Protein AF-A0A379TKR4-F1 (afdb_monomer_lite)

Sequence (85 aa):
MKALTARQQEVFDLIRDHISQTGMPPTRAEIAQRLGFRSPNAAEEHLKALARKGVLEIVSGASRGIRLLQEEEDGLPLVGRGRGG

Foldseek 3Di:
DLDDDPLLVLLVVQQVVCCVVPVFGDFLVVSCVVVVNPDSVVSVVSLVVCVVSVQWHADPPDRRRIGGPPPPPDDDDDPDPDDDD

Radius of gyration: 13.29 Å; chains: 1; bounding box: 34×22×43 Å

Structure (mmCIF, N/CA/C/O backbone):
data_AF-A0A379TKR4-F1
#
_entry.id   AF-A0A379TKR4-F1
#
loop_
_atom_site.group_PDB
_atom_site.id
_atom_site.type_symbol
_atom_site.label_atom_id
_atom_site.label_alt_id
_atom_site.label_comp_id
_atom_site.label_asym_id
_atom_site.label_entity_id
_atom_site.label_seq_id
_atom_site.pdbx_PDB_ins_code
_atom_site.Cartn_x
_atom_s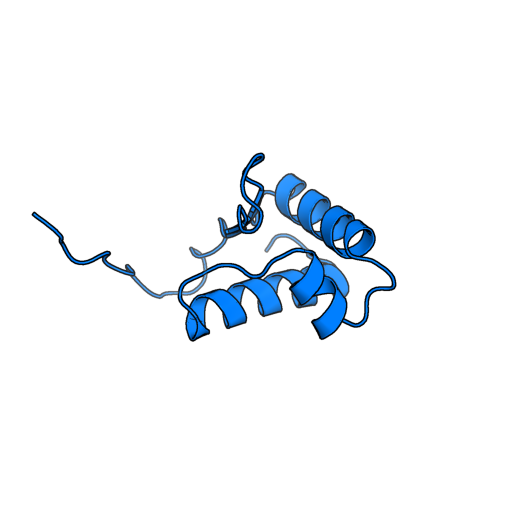ite.Cartn_y
_atom_site.Cartn_z
_atom_site.occupancy
_atom_site.B_iso_or_equiv
_atom_site.auth_seq_id
_atom_site.auth_comp_id
_atom_site.auth_asym_id
_atom_site.auth_atom_id
_atom_site.pdbx_PDB_model_num
ATOM 1 N N . MET A 1 1 ? -16.872 5.941 -11.975 1.00 48.28 1 MET A N 1
ATOM 2 C CA . MET A 1 1 ? -15.714 5.018 -12.084 1.00 48.28 1 MET A CA 1
ATOM 3 C C . MET A 1 1 ? -14.436 5.761 -12.472 1.00 48.28 1 MET A C 1
ATOM 5 O O . MET A 1 1 ? -14.218 6.052 -13.644 1.00 48.28 1 MET A O 1
ATOM 9 N N . LYS A 1 2 ? -13.576 6.101 -11.503 1.00 56.19 2 LYS A N 1
ATOM 10 C CA . LYS A 1 2 ? -12.224 6.599 -11.811 1.00 56.19 2 LYS A CA 1
ATOM 11 C C . LYS A 1 2 ? -11.448 5.475 -12.494 1.00 56.19 2 LYS A C 1
ATOM 13 O O . LYS A 1 2 ? -11.231 4.435 -11.885 1.00 56.19 2 LYS A O 1
ATOM 18 N N . ALA A 1 3 ? -11.048 5.674 -13.748 1.00 73.06 3 ALA A N 1
ATOM 19 C CA . ALA A 1 3 ? -10.292 4.681 -14.504 1.00 73.06 3 ALA A CA 1
ATOM 20 C C . ALA A 1 3 ? -8.913 4.469 -13.855 1.00 73.06 3 ALA A C 1
ATOM 22 O O . ALA A 1 3 ? -7.977 5.255 -14.052 1.00 73.06 3 ALA A O 1
ATOM 23 N N . LEU A 1 4 ? -8.795 3.444 -13.014 1.00 82.38 4 LEU A N 1
ATOM 24 C CA . LEU A 1 4 ? -7.518 2.936 -12.531 1.00 82.38 4 LEU A CA 1
ATOM 25 C C . LEU A 1 4 ? -6.891 2.093 -13.640 1.00 82.38 4 LEU A C 1
ATOM 27 O O . LEU A 1 4 ? -7.585 1.382 -14.362 1.00 82.38 4 LEU A O 1
ATOM 31 N N . THR A 1 5 ? -5.573 2.188 -13.809 1.00 87.81 5 THR A N 1
ATOM 32 C CA . THR A 1 5 ? -4.875 1.233 -14.678 1.00 87.81 5 THR A CA 1
ATOM 33 C C . THR A 1 5 ? -4.908 -0.151 -14.034 1.00 87.81 5 THR A C 1
ATOM 35 O O . THR A 1 5 ? -5.033 -0.245 -12.814 1.00 87.81 5 THR A O 1
ATOM 38 N N . ALA A 1 6 ? -4.732 -1.223 -14.814 1.00 87.50 6 ALA A N 1
ATOM 39 C CA . ALA A 1 6 ? -4.705 -2.590 -14.279 1.00 87.50 6 ALA A CA 1
ATOM 40 C C . ALA A 1 6 ? -3.772 -2.709 -13.059 1.00 87.50 6 ALA A C 1
ATOM 42 O O . ALA A 1 6 ? -4.170 -3.194 -12.006 1.00 87.50 6 ALA A O 1
ATOM 43 N N . ARG A 1 7 ? -2.573 -2.118 -13.151 1.00 87.69 7 ARG A N 1
ATOM 44 C CA . ARG A 1 7 ? -1.598 -2.143 -12.057 1.00 87.69 7 ARG A CA 1
ATOM 45 C C . ARG A 1 7 ? -2.017 -1.333 -10.829 1.00 87.69 7 ARG A C 1
ATOM 47 O O . ARG A 1 7 ? -1.731 -1.719 -9.703 1.00 87.69 7 ARG A O 1
ATOM 54 N N . GLN A 1 8 ? -2.678 -0.196 -11.037 1.00 88.56 8 GLN A N 1
ATOM 55 C CA . GLN A 1 8 ? -3.235 0.613 -9.950 1.00 88.56 8 GLN A CA 1
ATOM 56 C C . GLN A 1 8 ? -4.387 -0.113 -9.252 1.00 88.56 8 GLN A C 1
ATOM 58 O O . GLN A 1 8 ? -4.497 -0.037 -8.032 1.00 88.56 8 GLN A O 1
ATOM 63 N N . GLN A 1 9 ? -5.210 -0.828 -10.021 1.00 88.75 9 GLN A N 1
ATOM 64 C CA . GLN A 1 9 ? -6.295 -1.641 -9.495 1.00 88.75 9 GLN A CA 1
ATOM 65 C C . GLN A 1 9 ? -5.760 -2.799 -8.649 1.00 88.75 9 GLN A C 1
ATOM 67 O O . GLN A 1 9 ? -6.272 -3.001 -7.558 1.00 88.75 9 GLN A O 1
ATOM 72 N N . GLU A 1 10 ? -4.699 -3.489 -9.086 1.00 91.19 10 GLU A N 1
ATOM 73 C CA . GLU A 1 10 ? -4.040 -4.533 -8.282 1.00 91.19 10 GLU A CA 1
ATOM 74 C C . GLU A 1 10 ? -3.530 -3.994 -6.935 1.00 91.19 10 GLU A C 1
ATOM 76 O O . GLU A 1 10 ? -3.730 -4.618 -5.897 1.00 91.19 10 GLU A O 1
ATOM 81 N N . VAL A 1 11 ? -2.895 -2.814 -6.932 1.00 90.88 11 VAL A N 1
ATOM 82 C CA . VAL A 1 11 ? -2.436 -2.161 -5.692 1.00 90.88 11 VAL A CA 1
ATOM 83 C C . VAL A 1 11 ? -3.615 -1.833 -4.779 1.00 90.88 11 VAL A C 1
ATOM 85 O O . VAL A 1 11 ? -3.557 -2.110 -3.585 1.00 90.88 11 VAL A O 1
ATOM 88 N N . PHE A 1 12 ? -4.676 -1.246 -5.332 1.00 89.44 12 PHE A N 1
ATOM 89 C CA . PHE A 1 12 ? -5.871 -0.881 -4.577 1.00 89.44 12 PHE A CA 1
ATOM 90 C C . PHE A 1 12 ? -6.571 -2.107 -3.980 1.00 89.44 12 PHE A C 1
ATOM 92 O O . PHE A 1 12 ? -6.901 -2.112 -2.796 1.00 89.44 12 PHE A O 1
ATOM 99 N N . ASP A 1 13 ? -6.752 -3.151 -4.787 1.00 89.94 13 ASP A N 1
ATOM 100 C CA . ASP A 1 13 ? -7.395 -4.395 -4.378 1.00 89.94 13 ASP A CA 1
ATOM 101 C C . ASP A 1 13 ? -6.610 -5.086 -3.263 1.00 89.94 13 ASP A C 1
ATOM 103 O O . ASP A 1 13 ? -7.182 -5.449 -2.241 1.00 89.94 13 ASP A O 1
ATOM 107 N N . LEU A 1 14 ? -5.282 -5.135 -3.391 1.00 91.25 14 LEU A N 1
ATOM 108 C CA . LEU A 1 14 ? -4.410 -5.684 -2.362 1.00 91.25 14 LEU A CA 1
ATOM 109 C C . LEU A 1 14 ? -4.512 -4.925 -1.033 1.00 91.25 14 LEU A C 1
ATOM 111 O O . LEU A 1 14 ? -4.516 -5.541 0.030 1.00 91.25 14 LEU A O 1
ATOM 115 N N . ILE A 1 15 ? -4.578 -3.591 -1.070 1.00 89.56 15 ILE A N 1
ATOM 116 C CA . ILE A 1 15 ? -4.738 -2.781 0.146 1.00 89.56 15 ILE A CA 1
ATOM 117 C C . ILE A 1 15 ? -6.083 -3.088 0.801 1.00 89.56 15 ILE A C 1
ATOM 119 O O . ILE A 1 15 ? -6.128 -3.314 2.008 1.00 89.56 15 ILE A O 1
ATOM 123 N N . ARG A 1 16 ? -7.157 -3.135 0.008 1.00 88.00 16 ARG A N 1
ATOM 124 C CA . ARG A 1 16 ? -8.511 -3.452 0.473 1.00 88.00 16 ARG A CA 1
ATOM 125 C C . ARG A 1 16 ? -8.581 -4.839 1.109 1.00 88.00 16 ARG A C 1
ATOM 127 O O . ARG A 1 16 ? -9.048 -4.968 2.236 1.00 88.00 16 ARG A O 1
ATOM 134 N N . ASP A 1 17 ? -8.076 -5.849 0.412 1.00 89.94 17 ASP A N 1
ATOM 135 C CA . ASP A 1 17 ? -8.021 -7.239 0.867 1.00 89.94 17 ASP A CA 1
ATOM 136 C C . ASP A 1 17 ? -7.225 -7.368 2.175 1.00 89.94 17 ASP A C 1
ATOM 138 O O . ASP A 1 17 ? -7.667 -8.004 3.134 1.00 89.94 17 ASP A O 1
ATOM 142 N N . HIS A 1 18 ? -6.077 -6.693 2.264 1.00 90.31 18 HIS A N 1
ATOM 143 C CA . HIS A 1 18 ? -5.233 -6.726 3.453 1.00 90.31 18 HIS A CA 1
ATOM 144 C C . HIS A 1 18 ? -5.882 -6.026 4.656 1.00 90.31 18 HIS A C 1
ATOM 146 O O . HIS A 1 18 ? -5.816 -6.551 5.769 1.00 90.31 18 HIS A O 1
ATOM 152 N N . ILE A 1 19 ? -6.558 -4.888 4.448 1.00 86.75 19 ILE A N 1
ATOM 153 C CA . ILE A 1 19 ? -7.347 -4.220 5.495 1.00 86.75 19 ILE A CA 1
ATOM 154 C C . ILE A 1 19 ? -8.493 -5.127 5.944 1.00 86.75 19 ILE A C 1
ATOM 156 O O . ILE A 1 19 ? -8.701 -5.283 7.144 1.00 86.75 19 ILE A O 1
ATOM 160 N N . SER A 1 20 ? -9.198 -5.763 5.006 1.00 85.38 20 SER A N 1
ATOM 161 C CA . SER A 1 20 ? -10.316 -6.651 5.331 1.00 85.38 20 SER A CA 1
ATOM 162 C C . SER A 1 20 ? -9.883 -7.883 6.129 1.00 85.38 20 SER A C 1
ATOM 164 O O . SER A 1 20 ? -10.658 -8.376 6.943 1.00 85.38 20 SER A O 1
ATOM 166 N N . GLN A 1 21 ? -8.668 -8.390 5.907 1.00 87.44 21 GLN A N 1
ATOM 167 C CA . GLN A 1 21 ? -8.145 -9.561 6.618 1.00 87.44 21 GLN A CA 1
ATOM 168 C C . GLN A 1 21 ? -7.480 -9.221 7.955 1.00 87.44 21 GLN A C 1
ATOM 170 O O . GLN A 1 21 ? -7.629 -9.961 8.922 1.00 87.44 21 GLN A O 1
ATOM 175 N N . THR A 1 22 ? -6.703 -8.136 8.011 1.00 87.19 22 THR A N 1
ATOM 176 C CA . THR A 1 22 ? -5.837 -7.825 9.166 1.00 87.19 22 THR A CA 1
ATOM 177 C C . THR A 1 22 ? -6.354 -6.675 10.029 1.00 87.19 22 THR A C 1
ATOM 179 O O . THR A 1 22 ? -5.856 -6.460 11.134 1.00 87.19 22 THR A O 1
ATOM 182 N N . GLY A 1 23 ? -7.322 -5.905 9.528 1.00 84.81 23 GLY A N 1
ATOM 183 C CA . GLY A 1 23 ? -7.810 -4.676 10.152 1.00 84.81 23 GLY A CA 1
ATOM 184 C C . GLY A 1 23 ? -6.868 -3.475 10.006 1.00 84.81 23 GLY A C 1
ATOM 185 O O . GLY A 1 23 ? -7.155 -2.410 10.554 1.00 84.81 23 GLY A O 1
ATOM 186 N N . MET A 1 24 ? -5.746 -3.613 9.290 1.00 85.00 24 MET A N 1
ATOM 187 C CA . MET A 1 24 ? -4.776 -2.538 9.074 1.00 85.00 24 MET A CA 1
ATOM 188 C C . MET A 1 24 ? -4.301 -2.487 7.617 1.00 85.00 24 MET A C 1
ATOM 190 O O . MET A 1 24 ? -4.314 -3.502 6.930 1.00 85.00 24 MET A O 1
ATOM 194 N N . PRO A 1 25 ? -3.877 -1.318 7.112 1.00 88.62 25 PRO A N 1
ATOM 195 C CA . PRO A 1 25 ? -3.336 -1.210 5.763 1.00 88.62 25 PRO A CA 1
ATOM 196 C C . PRO A 1 25 ? -1.916 -1.796 5.665 1.00 88.62 25 PRO A C 1
ATOM 198 O O . PRO A 1 25 ? -1.132 -1.674 6.617 1.00 88.62 25 PRO A O 1
ATOM 201 N N . PRO A 1 26 ? -1.551 -2.377 4.506 1.00 90.56 26 PRO A N 1
ATOM 202 C CA . PRO A 1 26 ? -0.222 -2.926 4.286 1.00 90.56 26 PRO A CA 1
ATOM 203 C C . PRO A 1 26 ? 0.817 -1.810 4.171 1.00 90.56 26 PRO A C 1
ATOM 205 O O . PRO A 1 26 ? 0.519 -0.663 3.829 1.00 90.56 26 PRO A O 1
ATOM 208 N N . THR A 1 27 ? 2.078 -2.148 4.416 1.00 90.00 27 THR A N 1
ATOM 209 C CA . THR A 1 27 ? 3.196 -1.231 4.175 1.00 90.00 27 THR A CA 1
ATOM 210 C C . THR A 1 27 ? 3.601 -1.199 2.697 1.00 90.00 27 THR A C 1
ATOM 212 O O . THR A 1 27 ? 3.348 -2.125 1.927 1.00 90.00 27 THR A O 1
ATOM 215 N N . ARG A 1 28 ? 4.329 -0.150 2.292 1.00 89.50 28 ARG A N 1
ATOM 216 C CA . ARG A 1 28 ? 4.922 -0.033 0.940 1.00 89.50 28 ARG A CA 1
ATOM 217 C C . ARG A 1 28 ? 5.784 -1.250 0.568 1.00 89.50 28 ARG A C 1
ATOM 219 O O . ARG A 1 28 ? 5.795 -1.672 -0.585 1.00 89.50 28 ARG A O 1
ATOM 226 N N . ALA A 1 29 ? 6.491 -1.817 1.548 1.00 89.12 29 ALA A N 1
ATOM 227 C CA . ALA A 1 29 ? 7.323 -3.002 1.367 1.00 89.12 29 ALA A CA 1
ATOM 228 C C . ALA A 1 29 ? 6.489 -4.271 1.138 1.00 89.12 29 ALA A C 1
ATOM 230 O O . ALA A 1 29 ? 6.840 -5.086 0.290 1.00 89.12 29 ALA A O 1
ATOM 231 N N . GLU A 1 30 ? 5.371 -4.435 1.845 1.00 90.81 30 GLU A N 1
ATOM 232 C CA . GLU A 1 30 ? 4.458 -5.566 1.639 1.00 90.81 30 GLU A CA 1
ATOM 233 C C . GLU A 1 30 ? 3.783 -5.507 0.272 1.00 90.81 30 GLU A C 1
ATOM 235 O O . GLU A 1 30 ? 3.754 -6.510 -0.437 1.00 90.81 30 GLU A O 1
ATOM 240 N N . ILE A 1 31 ? 3.323 -4.322 -0.141 1.00 90.88 31 ILE A N 1
ATOM 241 C CA . ILE A 1 31 ? 2.755 -4.111 -1.479 1.00 90.88 31 ILE A CA 1
ATOM 242 C C . ILE A 1 31 ? 3.790 -4.486 -2.547 1.00 90.88 31 ILE A C 1
ATOM 244 O O . ILE A 1 31 ? 3.470 -5.189 -3.506 1.00 90.88 31 ILE A O 1
ATOM 248 N N . ALA A 1 32 ? 5.046 -4.064 -2.366 1.00 91.19 32 ALA A N 1
ATOM 249 C CA . ALA A 1 32 ? 6.129 -4.415 -3.274 1.00 91.19 32 ALA A CA 1
ATOM 250 C C . ALA A 1 32 ? 6.400 -5.917 -3.339 1.00 91.19 32 ALA A C 1
ATOM 252 O O . ALA A 1 32 ? 6.504 -6.456 -4.437 1.00 91.19 32 ALA A O 1
ATOM 253 N N . GLN A 1 33 ? 6.456 -6.596 -2.196 1.00 91.44 33 GLN A N 1
ATOM 254 C CA . GLN A 1 33 ? 6.688 -8.038 -2.155 1.00 91.44 33 GLN A CA 1
ATOM 255 C C . GLN A 1 33 ? 5.539 -8.829 -2.781 1.00 91.44 33 GLN A C 1
ATOM 257 O O . GLN A 1 33 ? 5.779 -9.743 -3.562 1.00 91.44 33 GLN A O 1
ATOM 262 N N . ARG A 1 34 ? 4.289 -8.463 -2.482 1.00 90.75 34 ARG A N 1
ATOM 263 C CA . ARG A 1 34 ? 3.108 -9.194 -2.957 1.00 90.75 34 ARG A CA 1
ATOM 264 C C . ARG A 1 34 ? 2.866 -9.017 -4.452 1.00 90.75 34 ARG A C 1
ATOM 266 O O . ARG A 1 34 ? 2.485 -9.973 -5.114 1.00 90.75 34 ARG A O 1
ATOM 273 N N . LEU A 1 35 ? 3.104 -7.817 -4.982 1.00 88.94 35 LEU A N 1
ATOM 274 C CA . LEU A 1 35 ? 2.938 -7.532 -6.409 1.00 88.94 35 LEU A CA 1
ATOM 275 C C . LEU A 1 35 ? 4.214 -7.784 -7.223 1.00 88.94 35 LEU A C 1
ATOM 277 O O . LEU A 1 35 ? 4.186 -7.661 -8.447 1.00 88.94 35 LEU A O 1
ATOM 281 N N . GLY A 1 36 ? 5.338 -8.111 -6.584 1.00 90.62 36 GLY A N 1
ATOM 282 C CA . GLY A 1 36 ? 6.615 -8.324 -7.267 1.00 90.62 36 GLY A CA 1
ATOM 283 C C . GLY A 1 36 ? 7.219 -7.038 -7.841 1.00 90.62 36 GLY A C 1
ATOM 284 O O . GLY A 1 36 ? 7.830 -7.049 -8.910 1.00 90.62 36 GLY A O 1
ATOM 285 N N . PHE A 1 37 ? 7.031 -5.898 -7.172 1.00 90.06 37 PHE A N 1
ATOM 286 C CA . PHE A 1 37 ? 7.728 -4.673 -7.554 1.00 90.06 37 PHE A CA 1
ATOM 287 C C . PHE A 1 37 ? 9.220 -4.772 -7.235 1.00 90.06 37 PHE A C 1
ATO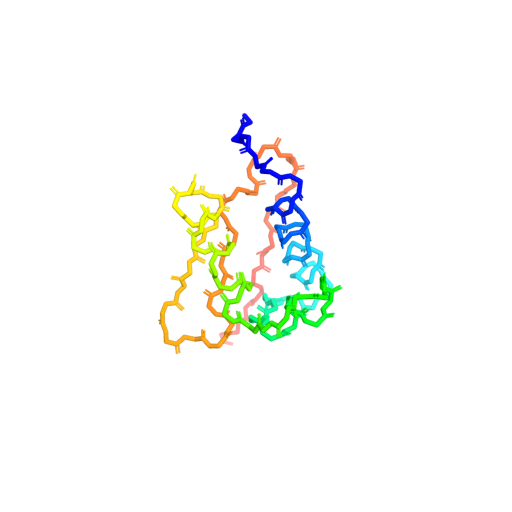M 289 O O . PHE A 1 37 ? 9.625 -5.320 -6.214 1.00 90.06 37 PHE A O 1
ATOM 296 N N . ARG A 1 38 ? 10.048 -4.147 -8.080 1.00 87.12 38 ARG A N 1
ATOM 297 C CA . ARG A 1 38 ? 11.510 -4.127 -7.903 1.00 87.12 38 ARG A CA 1
ATOM 298 C C . ARG A 1 38 ? 11.957 -3.436 -6.612 1.00 87.12 38 ARG A C 1
ATOM 300 O O . ARG A 1 38 ? 13.080 -3.651 -6.172 1.00 87.12 38 ARG A O 1
ATOM 307 N N . SER A 1 39 ? 11.132 -2.558 -6.037 1.00 87.06 39 SER A N 1
ATOM 308 C CA . SER A 1 39 ? 11.451 -1.797 -4.823 1.00 87.06 39 SER A CA 1
ATOM 309 C C . SER A 1 39 ? 10.194 -1.198 -4.175 1.00 87.06 39 SER A C 1
ATOM 311 O O . SER A 1 39 ? 9.221 -0.926 -4.886 1.00 87.06 39 SER A O 1
ATOM 313 N N . PRO A 1 40 ? 10.218 -0.899 -2.859 1.00 88.19 40 PRO A N 1
ATOM 314 C CA . PRO A 1 40 ? 9.122 -0.216 -2.160 1.00 88.19 40 PRO A CA 1
ATOM 315 C C . PRO A 1 40 ? 8.804 1.173 -2.734 1.00 88.19 40 PRO A C 1
ATOM 317 O O . PRO A 1 40 ? 7.647 1.587 -2.717 1.00 88.19 40 PRO A O 1
ATOM 320 N N . ASN A 1 41 ? 9.787 1.865 -3.318 1.00 87.75 41 ASN A N 1
ATOM 321 C CA . ASN A 1 41 ? 9.556 3.141 -3.999 1.00 87.75 41 ASN A CA 1
ATOM 322 C C . ASN A 1 41 ? 8.634 2.997 -5.216 1.00 87.75 41 ASN A C 1
ATOM 324 O O . ASN A 1 41 ? 7.819 3.877 -5.465 1.00 87.75 41 ASN A O 1
ATOM 328 N N . ALA A 1 42 ? 8.707 1.884 -5.954 1.00 89.12 42 ALA A N 1
ATOM 329 C CA . ALA A 1 42 ? 7.812 1.664 -7.090 1.00 89.12 42 ALA A CA 1
ATOM 330 C C . ALA A 1 42 ? 6.353 1.511 -6.628 1.00 89.12 42 ALA A C 1
ATOM 332 O O . ALA A 1 42 ? 5.446 2.057 -7.253 1.00 89.12 42 ALA A O 1
ATOM 333 N N . ALA A 1 43 ? 6.128 0.833 -5.496 1.00 90.00 43 ALA A N 1
ATOM 334 C CA . ALA A 1 43 ? 4.810 0.786 -4.867 1.00 90.00 43 ALA A CA 1
ATOM 335 C C . ALA A 1 43 ? 4.352 2.186 -4.426 1.00 90.00 43 ALA A C 1
ATOM 337 O O . ALA A 1 43 ? 3.200 2.552 -4.650 1.00 90.00 43 ALA A O 1
ATOM 338 N N . GLU A 1 44 ? 5.251 2.994 -3.856 1.00 89.38 44 GLU A N 1
ATOM 339 C CA . GLU A 1 44 ? 4.946 4.369 -3.451 1.00 89.38 44 GLU A CA 1
ATOM 340 C C . GLU A 1 44 ? 4.487 5.253 -4.618 1.00 89.38 44 GLU A C 1
ATOM 342 O O . GLU A 1 44 ? 3.524 6.002 -4.466 1.00 89.38 44 GLU A O 1
ATOM 347 N N . GLU A 1 45 ? 5.109 5.149 -5.789 1.00 90.75 45 GLU A N 1
ATOM 348 C CA . GLU A 1 45 ? 4.697 5.921 -6.968 1.00 90.75 45 GLU A CA 1
ATOM 349 C C . GLU A 1 45 ? 3.262 5.579 -7.398 1.00 90.75 45 GLU A C 1
ATOM 351 O O . GLU A 1 45 ? 2.453 6.469 -7.682 1.00 90.75 45 GLU A O 1
ATOM 356 N N . HIS A 1 46 ? 2.899 4.292 -7.366 1.00 90.56 46 HIS A N 1
ATOM 357 C CA . HIS A 1 46 ? 1.524 3.863 -7.623 1.00 90.56 46 HIS A CA 1
ATOM 358 C C . HIS A 1 46 ? 0.552 4.351 -6.544 1.00 90.56 46 HIS A C 1
ATOM 360 O O . HIS A 1 46 ? -0.532 4.830 -6.881 1.00 90.56 46 HIS A O 1
ATOM 366 N N . LEU A 1 47 ? 0.945 4.294 -5.268 1.00 89.44 47 LEU A N 1
ATOM 367 C CA . LEU A 1 47 ? 0.158 4.834 -4.159 1.00 89.44 47 LEU A CA 1
ATOM 368 C C . LEU A 1 47 ? -0.086 6.334 -4.332 1.00 89.44 47 LEU A C 1
ATOM 370 O O . LEU A 1 47 ? -1.222 6.781 -4.215 1.00 89.44 47 LEU A O 1
ATOM 374 N N . LYS A 1 48 ? 0.946 7.121 -4.657 1.00 90.19 48 LYS A N 1
ATOM 375 C CA . LYS A 1 48 ? 0.809 8.562 -4.918 1.00 90.19 48 LYS A CA 1
ATOM 376 C C . LYS A 1 48 ? -0.143 8.815 -6.078 1.00 90.19 48 LYS A C 1
ATOM 378 O O . LYS A 1 48 ? -0.969 9.715 -5.996 1.00 90.19 48 LYS A O 1
ATOM 383 N N . ALA A 1 49 ? -0.067 8.027 -7.150 1.00 90.62 49 ALA A N 1
ATOM 384 C CA . ALA A 1 49 ? -0.987 8.163 -8.276 1.00 90.62 49 ALA A CA 1
ATOM 385 C C . ALA A 1 49 ? -2.444 7.884 -7.869 1.00 90.62 49 ALA A C 1
ATOM 387 O O . ALA A 1 49 ? -3.339 8.635 -8.253 1.00 90.62 49 ALA A O 1
ATOM 388 N N . LEU A 1 50 ? -2.681 6.848 -7.060 1.00 88.75 50 LEU A N 1
ATOM 389 C CA . LEU A 1 50 ? -3.993 6.550 -6.478 1.00 88.75 50 LEU A CA 1
ATOM 390 C C . LEU A 1 50 ? -4.467 7.685 -5.550 1.00 88.75 50 LEU A C 1
ATOM 392 O O . LEU A 1 50 ? -5.620 8.112 -5.631 1.00 88.75 50 LEU A O 1
ATOM 396 N N . ALA A 1 51 ? -3.563 8.246 -4.746 1.00 89.38 51 ALA A N 1
ATOM 397 C CA . ALA A 1 51 ? -3.856 9.378 -3.875 1.00 89.38 51 ALA A CA 1
ATOM 398 C C . ALA A 1 51 ? -4.243 10.635 -4.659 1.00 89.38 51 ALA A C 1
ATOM 400 O O . ALA A 1 51 ? -5.243 11.281 -4.366 1.00 89.38 51 ALA A O 1
ATOM 401 N N . ARG A 1 52 ? -3.513 10.936 -5.738 1.00 88.69 52 ARG A N 1
ATOM 402 C CA . ARG A 1 52 ? -3.820 12.046 -6.655 1.00 88.69 52 ARG A CA 1
ATOM 403 C C . ARG A 1 52 ? -5.146 11.855 -7.378 1.00 88.69 52 ARG A C 1
ATOM 405 O O . ARG A 1 52 ? -5.811 12.832 -7.700 1.00 88.69 52 ARG A O 1
ATOM 412 N N . LYS A 1 53 ? -5.540 10.604 -7.626 1.00 86.62 53 LYS A N 1
ATOM 413 C CA . LYS A 1 53 ? -6.874 10.278 -8.133 1.00 86.62 53 LYS A CA 1
ATOM 414 C C . LYS A 1 53 ? -7.948 10.425 -7.059 1.00 86.62 53 LYS A C 1
ATOM 416 O O . LYS A 1 53 ? -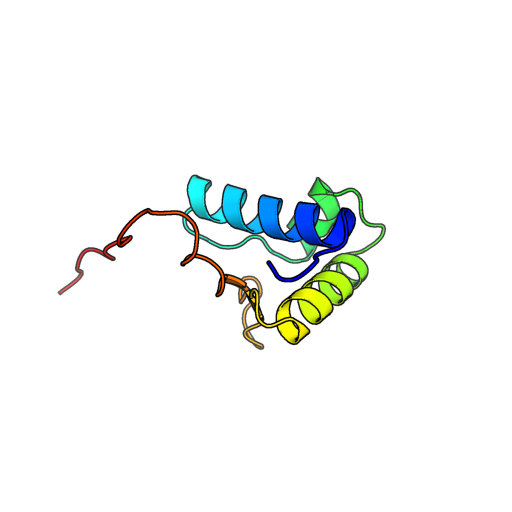9.118 10.430 -7.414 1.00 86.62 53 LYS A O 1
ATOM 421 N N . GLY A 1 54 ? -7.602 10.554 -5.781 1.00 87.06 54 GLY A N 1
ATOM 422 C CA . GLY A 1 54 ? -8.552 10.650 -4.675 1.00 87.06 54 GLY A CA 1
ATOM 423 C C . GLY A 1 54 ? -9.351 9.364 -4.491 1.00 87.06 54 GLY A C 1
ATOM 424 O O . GLY A 1 54 ? -10.560 9.430 -4.296 1.00 87.06 54 GLY A O 1
ATOM 425 N N . VAL A 1 55 ? -8.709 8.207 -4.683 1.00 86.94 55 VAL A N 1
ATOM 426 C CA . VAL A 1 55 ? -9.291 6.897 -4.325 1.00 86.94 55 VAL A CA 1
ATOM 427 C C . VAL A 1 55 ? -8.759 6.388 -2.984 1.00 86.94 55 VAL A C 1
ATOM 429 O O . VAL A 1 55 ? -9.382 5.550 -2.337 1.00 86.94 55 VAL A O 1
ATOM 432 N N . LEU A 1 56 ? -7.615 6.922 -2.553 1.00 88.62 56 LEU A N 1
ATOM 433 C CA . LEU A 1 56 ? -6.999 6.694 -1.252 1.00 88.62 56 LEU A CA 1
ATOM 434 C C . LEU A 1 56 ? -6.271 7.961 -0.791 1.00 88.62 56 LEU A C 1
ATOM 436 O O . LEU A 1 56 ? -6.113 8.904 -1.560 1.00 88.62 56 LEU A O 1
ATOM 440 N N . GLU A 1 57 ? -5.787 7.961 0.439 1.00 88.25 57 GLU A N 1
ATOM 441 C CA . GLU A 1 57 ? -4.959 8.999 1.037 1.00 88.25 57 GLU A CA 1
ATOM 442 C C . GLU A 1 57 ? -3.705 8.374 1.656 1.00 88.25 57 GLU A C 1
ATOM 444 O O . GLU A 1 57 ? -3.745 7.266 2.202 1.00 88.25 57 GLU A O 1
ATOM 449 N N . ILE A 1 58 ? -2.581 9.087 1.561 1.00 88.38 58 ILE A N 1
ATOM 450 C CA . ILE A 1 58 ? -1.317 8.696 2.188 1.00 88.38 58 ILE A CA 1
ATOM 451 C C . ILE A 1 58 ? -1.040 9.662 3.336 1.00 88.38 58 ILE A C 1
ATOM 453 O O . ILE A 1 58 ? -0.772 10.841 3.119 1.00 88.38 58 ILE A O 1
ATOM 457 N N . VAL A 1 59 ? -1.060 9.141 4.555 1.00 85.19 59 VAL A N 1
ATOM 458 C CA . VAL A 1 59 ? -0.715 9.858 5.777 1.00 85.19 59 VAL A CA 1
ATOM 459 C C . VAL A 1 59 ? 0.799 9.799 5.978 1.00 85.19 59 VAL A C 1
ATOM 461 O O . VAL A 1 59 ? 1.382 8.749 6.271 1.00 85.19 59 VAL A O 1
ATOM 464 N N . SER A 1 60 ? 1.451 10.946 5.811 1.00 75.88 60 SER A N 1
ATOM 465 C CA . SER A 1 60 ? 2.877 11.116 6.094 1.00 75.88 60 SER A CA 1
ATOM 466 C C . SER A 1 60 ? 3.167 10.915 7.584 1.00 75.88 60 SER A C 1
ATOM 468 O O . SER A 1 60 ? 2.416 11.376 8.438 1.00 75.88 60 SER A O 1
ATOM 470 N N . GLY A 1 61 ? 4.268 10.230 7.902 1.00 71.75 61 GLY A N 1
ATOM 471 C CA . GLY A 1 61 ? 4.693 9.977 9.287 1.00 71.75 61 GLY A CA 1
ATOM 472 C C . GLY A 1 61 ? 4.290 8.614 9.858 1.00 71.75 61 GLY A C 1
ATOM 473 O O . GLY A 1 61 ? 4.787 8.242 10.916 1.00 71.75 61 GLY A O 1
ATOM 474 N N . ALA A 1 62 ? 3.477 7.824 9.147 1.00 75.25 62 ALA A N 1
ATOM 475 C CA . ALA A 1 62 ? 3.165 6.447 9.528 1.00 75.25 62 ALA A CA 1
ATOM 476 C C . ALA A 1 62 ? 3.629 5.447 8.457 1.00 75.25 62 ALA A C 1
ATOM 478 O O . ALA A 1 62 ? 3.337 5.591 7.267 1.00 75.25 62 ALA A O 1
ATOM 479 N N . SER A 1 63 ? 4.314 4.376 8.875 1.00 69.00 63 SER A N 1
ATOM 480 C CA . SER A 1 63 ? 4.710 3.266 7.986 1.00 69.00 63 SER A CA 1
ATOM 481 C C . SER A 1 63 ? 3.504 2.577 7.333 1.00 69.00 63 SER A C 1
ATOM 483 O O . SER A 1 63 ? 3.621 2.044 6.231 1.00 69.00 63 SER A O 1
ATOM 485 N N . ARG A 1 64 ? 2.347 2.640 8.007 1.00 82.19 64 ARG A N 1
ATOM 486 C CA . ARG A 1 64 ? 1.028 2.127 7.598 1.00 82.19 64 ARG A CA 1
ATOM 487 C C . ARG A 1 64 ? 0.005 3.255 7.403 1.00 82.19 64 ARG A C 1
ATOM 489 O O . ARG A 1 64 ? -1.178 3.096 7.672 1.00 82.19 64 ARG A O 1
ATOM 496 N N . GLY A 1 65 ? 0.456 4.437 6.995 1.00 84.75 65 GLY A N 1
ATOM 497 C CA . GLY A 1 65 ? -0.417 5.587 6.768 1.00 84.75 65 GLY A CA 1
ATOM 498 C C . GLY A 1 65 ? -1.138 5.523 5.425 1.00 84.75 65 GLY A C 1
ATOM 499 O O . GLY A 1 65 ? -0.943 6.416 4.616 1.00 84.75 65 GLY A O 1
ATOM 500 N N . ILE A 1 66 ? -1.904 4.473 5.131 1.00 88.50 66 ILE A N 1
ATOM 501 C CA . ILE A 1 66 ? -2.687 4.382 3.887 1.00 88.50 66 ILE A CA 1
ATOM 502 C C . ILE A 1 66 ? -4.157 4.260 4.265 1.00 88.50 66 ILE A C 1
ATOM 504 O O . ILE A 1 66 ? -4.525 3.369 5.026 1.00 88.50 66 ILE A O 1
ATOM 508 N N . ARG A 1 67 ? -4.996 5.149 3.736 1.00 86.25 67 ARG A N 1
ATOM 509 C CA . ARG A 1 67 ? -6.436 5.157 3.999 1.00 86.25 67 ARG A CA 1
ATOM 510 C C . ARG A 1 67 ? -7.195 5.088 2.686 1.00 86.25 67 ARG A C 1
ATOM 512 O O . ARG A 1 67 ? -6.975 5.925 1.821 1.00 86.25 67 ARG A O 1
ATOM 519 N N . LEU A 1 68 ? -8.070 4.104 2.516 1.00 85.75 68 LEU A N 1
ATOM 520 C CA . LEU A 1 68 ? -8.947 4.059 1.349 1.00 85.75 68 LEU A CA 1
ATOM 521 C C . LEU A 1 68 ? -10.041 5.125 1.505 1.00 85.75 68 LEU A C 1
ATOM 523 O O . LEU A 1 68 ? -10.545 5.347 2.603 1.00 85.75 68 LEU A O 1
ATOM 527 N N . LEU A 1 69 ? -10.332 5.844 0.420 1.00 83.25 69 LEU A N 1
ATOM 528 C CA . LEU A 1 69 ? -11.389 6.862 0.371 1.00 83.25 69 LEU A CA 1
ATOM 529 C C . LEU A 1 69 ? -12.569 6.391 -0.485 1.00 83.25 69 LEU A C 1
ATOM 531 O O . LEU A 1 69 ? -13.702 6.779 -0.246 1.00 83.25 69 LEU A O 1
ATOM 535 N N . GLN A 1 70 ? -12.312 5.549 -1.487 1.00 68.81 70 GLN A N 1
ATOM 536 C CA . GLN A 1 70 ? -13.343 4.997 -2.359 1.00 68.81 70 GLN A CA 1
ATOM 537 C C . GLN A 1 70 ? -13.886 3.680 -1.775 1.00 68.81 70 GLN A C 1
ATOM 539 O O . GLN A 1 70 ? -13.583 2.605 -2.284 1.00 68.81 70 GLN A O 1
ATOM 544 N N . GLU A 1 71 ? -14.659 3.766 -0.691 1.00 59.12 71 GLU A N 1
ATOM 545 C CA . GLU A 1 71 ? -15.450 2.644 -0.142 1.00 59.12 71 GLU A CA 1
ATOM 546 C C . GLU A 1 71 ? -16.948 2.752 -0.503 1.00 59.12 71 GLU A C 1
ATOM 548 O O . GLU A 1 71 ? -17.695 1.796 -0.339 1.00 59.12 71 GLU A O 1
ATOM 553 N N . GLU A 1 72 ? -17.397 3.888 -1.047 1.00 52.47 72 GLU A N 1
ATOM 554 C CA . GLU A 1 72 ? -18.821 4.262 -1.004 1.00 52.47 72 GLU A CA 1
ATOM 555 C C . GLU A 1 72 ? -19.694 3.795 -2.188 1.00 52.47 72 GLU A C 1
ATOM 557 O O . GLU A 1 72 ? -20.913 3.870 -2.081 1.00 52.47 72 GLU A O 1
ATOM 562 N N . GLU A 1 73 ? -19.145 3.280 -3.298 1.00 49.84 73 GLU A N 1
ATOM 563 C CA . GLU A 1 73 ? -19.991 2.873 -4.446 1.00 49.84 73 GLU A CA 1
ATOM 564 C C . GLU A 1 73 ? -20.487 1.409 -4.408 1.00 49.84 73 GLU A C 1
ATOM 566 O O . GLU A 1 73 ? -21.356 1.070 -5.203 1.00 49.84 73 GLU A O 1
ATOM 571 N N . ASP A 1 74 ? -20.028 0.556 -3.480 1.00 46.25 74 ASP A N 1
ATOM 572 C CA . ASP A 1 74 ? -20.500 -0.842 -3.369 1.00 46.25 74 ASP A CA 1
ATOM 573 C C . ASP A 1 74 ? -20.840 -1.220 -1.909 1.00 46.25 74 ASP A C 1
ATOM 575 O O . ASP A 1 74 ? -20.173 -2.002 -1.240 1.00 46.25 74 ASP A O 1
ATOM 579 N N . GLY A 1 75 ? -21.891 -0.591 -1.379 1.00 41.34 75 GLY A N 1
ATOM 580 C CA . GLY A 1 75 ? -22.940 -1.319 -0.661 1.00 41.34 75 GLY A CA 1
ATOM 581 C C . GLY A 1 75 ? -22.669 -2.036 0.669 1.00 41.34 75 GLY A C 1
ATOM 582 O O . GLY A 1 75 ? -23.454 -2.936 0.963 1.00 41.34 75 GLY A O 1
ATOM 583 N N . LEU A 1 76 ? -21.694 -1.676 1.518 1.00 46.62 76 LEU A N 1
ATOM 584 C CA . LEU A 1 76 ? -21.639 -2.238 2.886 1.00 46.62 76 LEU A CA 1
ATOM 585 C C . LEU A 1 76 ? -21.354 -1.199 3.995 1.00 46.62 76 LEU A C 1
ATOM 587 O O . LEU A 1 76 ? -20.424 -0.404 3.870 1.00 46.62 76 LEU A O 1
ATOM 591 N N . PRO A 1 77 ? -22.137 -1.188 5.099 1.00 49.53 77 PRO A N 1
ATOM 592 C CA . PRO A 1 77 ? -22.019 -0.195 6.157 1.00 49.53 77 PRO A CA 1
ATOM 593 C C . PRO A 1 77 ? -20.927 -0.527 7.188 1.00 49.53 77 PRO A C 1
ATOM 595 O O . PRO A 1 77 ? -20.780 -1.669 7.607 1.00 49.53 77 PRO A O 1
ATOM 598 N N . LEU A 1 78 ? -20.290 0.534 7.700 1.00 53.28 78 LEU A N 1
ATOM 599 C CA . LEU A 1 78 ? -19.886 0.711 9.105 1.00 53.28 78 LEU A CA 1
ATOM 600 C C . LEU A 1 78 ? -19.047 -0.423 9.741 1.00 53.28 78 LEU A C 1
ATOM 602 O O . LEU A 1 78 ? -19.579 -1.244 10.490 1.00 53.28 78 LEU A O 1
ATOM 606 N N . VAL A 1 79 ? -17.709 -0.360 9.637 1.00 53.94 79 VAL A N 1
ATOM 607 C CA . VAL A 1 79 ? -16.864 -0.967 10.684 1.00 53.94 79 VAL A CA 1
ATOM 608 C C . VAL A 1 79 ? -16.885 -0.048 11.911 1.00 53.94 79 VAL A C 1
ATOM 610 O O . VAL A 1 79 ? -16.152 0.934 12.041 1.00 53.94 79 VAL A O 1
ATOM 613 N N . GLY A 1 80 ? -17.830 -0.328 12.808 1.00 47.22 80 GLY A N 1
ATOM 614 C CA . GLY A 1 80 ? -17.869 0.261 14.137 1.00 47.22 80 GLY A CA 1
ATOM 615 C C . GLY A 1 80 ? -16.592 -0.101 14.890 1.00 47.22 80 GLY A C 1
ATOM 616 O O . GLY A 1 80 ? -16.343 -1.268 15.186 1.00 47.22 80 GLY A O 1
ATOM 617 N N . ARG A 1 81 ? -15.777 0.897 15.239 1.00 52.00 81 ARG A N 1
ATOM 618 C CA . ARG A 1 81 ? -14.747 0.706 16.258 1.00 52.00 81 ARG A CA 1
ATOM 619 C C . ARG A 1 81 ? -15.449 0.661 17.613 1.00 52.00 81 ARG A C 1
ATOM 621 O O . ARG A 1 81 ? -15.884 1.686 18.132 1.00 52.00 81 ARG A O 1
ATOM 628 N N . GLY A 1 82 ? -15.590 -0.551 18.143 1.00 49.00 82 GLY A N 1
ATOM 629 C CA . GLY A 1 82 ? -15.996 -0.800 19.520 1.00 49.00 82 GLY A CA 1
ATOM 630 C C . GLY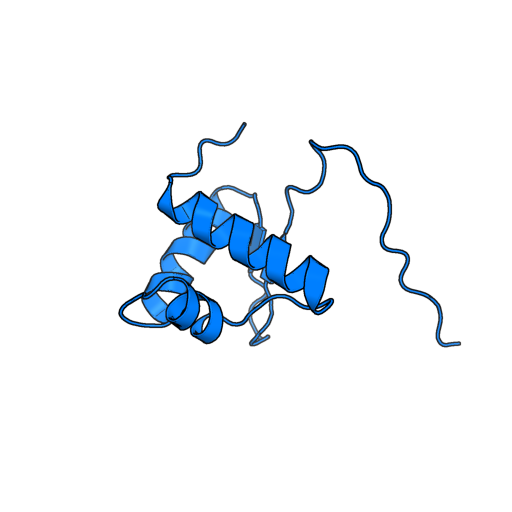 A 1 82 ? -15.074 -0.095 20.525 1.00 49.00 82 GLY A C 1
ATOM 631 O O . GLY A 1 82 ? -13.888 0.108 20.277 1.00 49.00 82 GLY A O 1
ATOM 632 N N . ARG A 1 83 ? -15.695 0.303 21.637 1.00 45.06 83 ARG A N 1
ATOM 633 C CA . ARG A 1 83 ? -15.204 1.077 22.788 1.00 45.06 83 ARG A CA 1
ATOM 634 C C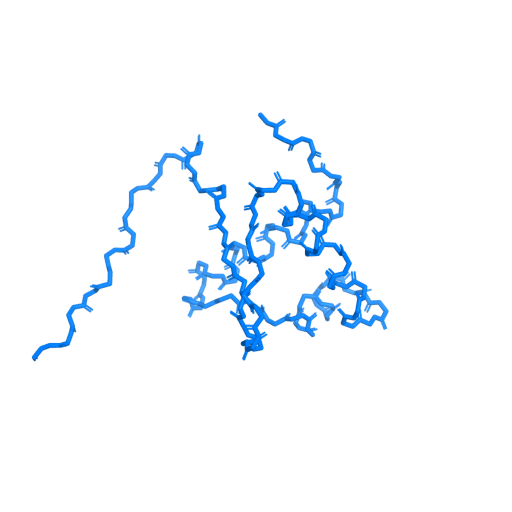 . ARG A 1 83 ? -13.852 0.650 23.376 1.00 45.06 83 ARG A C 1
ATOM 636 O O . ARG A 1 83 ? -13.549 -0.533 23.466 1.00 45.06 83 ARG A O 1
ATOM 643 N N . GLY A 1 84 ? -13.194 1.628 23.998 1.00 55.31 84 GLY A N 1
ATOM 644 C CA . GLY A 1 84 ? -12.509 1.458 25.280 1.00 55.31 84 GLY A CA 1
ATOM 645 C C 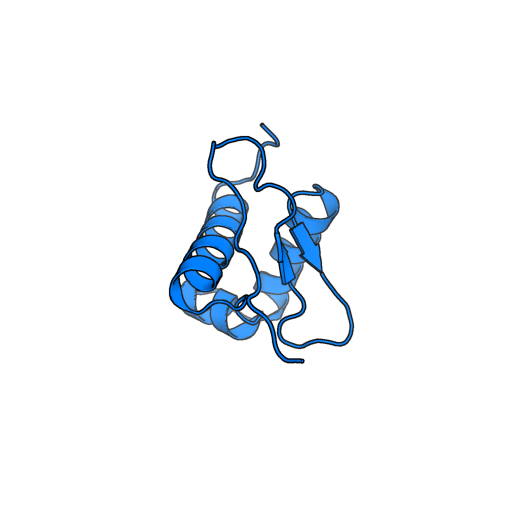. GLY A 1 84 ? -12.675 2.745 26.087 1.00 55.31 84 GLY A C 1
ATOM 646 O O . GLY A 1 84 ? -12.060 3.750 25.745 1.00 55.31 84 GLY A O 1
ATOM 647 N N . GLY A 1 85 ? -13.580 2.727 27.065 1.00 48.66 85 GLY A N 1
ATOM 648 C CA . GLY A 1 85 ? -13.785 3.767 28.076 1.00 48.66 85 GLY A CA 1
ATOM 649 C C . GLY A 1 85 ? -13.672 3.153 29.460 1.00 48.66 85 GLY A C 1
ATOM 650 O O . GLY A 1 85 ? -13.635 1.901 29.521 1.00 48.66 85 GLY A O 1
#

InterPro domains:
  IPR006199 LexA repressor, DNA-binding domain [PF01726] (1-65)
  IPR036388 Winged helix-like DNA-binding domain superfamily [G3DSA:1.10.10.10] (1-70)
  IPR036390 Winged helix DNA-binding domain superfamily [SSF46785] (3-70)
  IPR050077 LexA repressor [PTHR33516] (1-81)

pLDDT: mean 79.63, std 15.51, range [41.34, 91.44]

Organism: NCBI:txid59203

Secondary structure (DSSP, 8-state):
-----HHHHHHHHHHHHHHHHHSSPPPHHHHHHHHT-SSHHHHHHHHHHHHHTTSEEE-TT-TT-EEE---TTS-----------